Protein AF-A0A4W5PMS2-F1 (afdb_monomer_lite)

Sequence (91 aa):
MVMDIHTFNEEKMTAEVESWTTGEQLASWLLHFRGIPEAPRGWSVSLLADEGWSDLAGCDFVLDLLAGAETDATLGTAHTDPDYLFNNEGD

Secondary structure (DSSP, 8-state):
-EEEEE-TTS-EEEEE--TT-BHHHHHHHHHHHTT--S--SS--EEEEETTEEEEE-TTSBHHHHHHHHHTT---SEEE--TT-TTS----

Foldseek 3Di:
DKDWDADPVRDTDIDDFDQQQFQLQVVCVVCVVVVNNPRSDQDWDWDQDPQGIFIDGRNDGPVVCVVCRVVVNRPGDRDPDCPPPPNPPDD

Organism: NCBI:txid62062

InterPro domains:
  IPR051567 Unconventional Myosin ATPase [PTHR22692] (1-79)

Structure (mmCIF, N/CA/C/O backbone):
data_AF-A0A4W5PMS2-F1
#
_entry.id   AF-A0A4W5PMS2-F1
#
loop_
_atom_site.group_PDB
_atom_site.id
_atom_site.type_symbol
_atom_site.label_atom_id
_atom_site.label_alt_id
_atom_site.label_comp_id
_atom_site.label_asym_id
_atom_site.label_entity_id
_atom_site.label_seq_id
_atom_site.pdbx_PDB_ins_code
_atom_site.Cartn_x
_atom_site.Cartn_y
_atom_site.Cartn_z
_atom_site.occupancy
_atom_site.B_iso_or_equiv
_atom_site.auth_seq_id
_atom_site.auth_comp_id
_atom_site.auth_asym_id
_atom_site.auth_atom_id
_atom_site.pdbx_PDB_model_num
ATOM 1 N N . MET A 1 1 ? -4.397 9.039 -5.727 1.00 92.88 1 MET A N 1
ATOM 2 C CA . MET A 1 1 ? -4.609 7.970 -6.737 1.00 92.88 1 MET A CA 1
ATOM 3 C C . MET A 1 1 ? -5.674 7.017 -6.209 1.00 92.88 1 MET A C 1
ATOM 5 O O . MET A 1 1 ? -5.882 7.002 -5.006 1.00 92.88 1 MET A O 1
ATOM 9 N N . VAL A 1 2 ? -6.368 6.260 -7.062 1.00 95.00 2 VAL A N 1
ATOM 10 C CA . VAL A 1 2 ? -7.302 5.209 -6.618 1.00 95.00 2 VAL A CA 1
ATOM 11 C C . VAL A 1 2 ? -6.689 3.859 -6.960 1.00 95.00 2 VAL A C 1
ATOM 13 O O . VAL A 1 2 ? -6.276 3.666 -8.101 1.00 95.00 2 VAL A O 1
ATOM 16 N N . MET A 1 3 ? -6.610 2.959 -5.982 1.00 92.69 3 MET A N 1
ATOM 17 C CA . MET A 1 3 ? -6.119 1.595 -6.173 1.00 92.69 3 MET A CA 1
ATOM 18 C C . MET A 1 3 ? -7.258 0.589 -6.070 1.00 92.69 3 MET A C 1
ATOM 20 O O . MET A 1 3 ? -8.108 0.695 -5.183 1.00 92.69 3 MET A O 1
ATOM 24 N N . ASP A 1 4 ? -7.224 -0.397 -6.962 1.00 92.31 4 ASP A N 1
ATOM 25 C CA . ASP A 1 4 ? -8.013 -1.617 -6.860 1.00 92.31 4 ASP A CA 1
ATOM 26 C C . ASP A 1 4 ? -7.297 -2.599 -5.932 1.00 92.31 4 ASP A C 1
ATOM 28 O O . ASP A 1 4 ? -6.114 -2.891 -6.103 1.00 92.31 4 ASP A O 1
ATOM 32 N N . ILE A 1 5 ? -8.020 -3.107 -4.942 1.00 91.75 5 ILE A N 1
ATOM 33 C CA . ILE A 1 5 ? -7.489 -3.983 -3.906 1.00 91.75 5 ILE A CA 1
ATOM 34 C C . ILE A 1 5 ? -8.248 -5.291 -3.959 1.00 91.75 5 ILE A C 1
ATOM 36 O O . ILE A 1 5 ? -9.475 -5.330 -3.825 1.00 91.75 5 ILE A O 1
ATOM 40 N N . HIS A 1 6 ? -7.479 -6.354 -4.140 1.00 88.31 6 HIS A N 1
ATOM 41 C CA . HIS A 1 6 ? -7.953 -7.721 -4.180 1.00 88.31 6 HIS A CA 1
ATOM 42 C C . HIS A 1 6 ? -7.579 -8.399 -2.875 1.00 88.31 6 HIS A C 1
ATOM 44 O O . HIS A 1 6 ? -6.466 -8.256 -2.373 1.00 88.31 6 HIS A O 1
ATOM 50 N N . THR A 1 7 ? -8.532 -9.118 -2.305 1.00 84.69 7 THR A N 1
ATOM 51 C CA . THR A 1 7 ? -8.327 -9.823 -1.043 1.00 84.69 7 THR A CA 1
ATOM 52 C C . THR A 1 7 ? -8.559 -11.314 -1.230 1.00 84.69 7 THR A C 1
ATOM 54 O O . THR A 1 7 ? -9.107 -11.738 -2.244 1.00 84.69 7 THR A O 1
ATOM 57 N N . PHE A 1 8 ? -8.117 -12.123 -0.267 1.00 77.81 8 PHE A N 1
ATOM 58 C CA . PHE A 1 8 ? -8.086 -13.587 -0.389 1.00 77.81 8 PHE A CA 1
ATOM 59 C C . PHE A 1 8 ? -9.455 -14.247 -0.646 1.00 77.81 8 PHE A C 1
ATOM 61 O O . PHE A 1 8 ? -9.509 -15.400 -1.051 1.00 77.81 8 PHE A O 1
ATOM 68 N N . ASN A 1 9 ? -10.561 -13.551 -0.373 1.00 82.31 9 ASN A N 1
ATOM 69 C CA . ASN A 1 9 ? -11.931 -14.027 -0.583 1.00 82.31 9 ASN A CA 1
ATOM 70 C C . ASN A 1 9 ? -12.529 -13.544 -1.921 1.00 82.31 9 ASN A C 1
ATOM 72 O O . ASN A 1 9 ? -13.750 -13.482 -2.041 1.00 82.31 9 ASN A O 1
ATOM 76 N N . GLU A 1 10 ? -11.682 -13.135 -2.872 1.00 80.38 10 GLU A N 1
ATOM 77 C CA . GLU A 1 10 ? -12.054 -12.569 -4.180 1.00 80.38 10 GLU A CA 1
ATOM 78 C C . GLU A 1 10 ? -12.844 -11.249 -4.106 1.00 80.38 10 GLU A C 1
ATOM 80 O O . GLU A 1 10 ? -13.318 -10.732 -5.120 1.00 80.38 10 GLU A O 1
ATOM 85 N N . GLU A 1 11 ? -12.966 -10.648 -2.920 1.00 87.50 11 GLU A N 1
ATOM 86 C CA . GLU A 1 11 ? -13.591 -9.341 -2.771 1.00 87.50 11 GLU A CA 1
ATOM 87 C C . GLU A 1 11 ? -12.684 -8.263 -3.369 1.00 87.50 11 GLU A C 1
ATOM 89 O O . GLU A 1 11 ? -11.492 -8.172 -3.040 1.00 87.50 11 GLU A O 1
ATOM 94 N N . LYS A 1 12 ? -13.286 -7.433 -4.226 1.00 89.56 12 LYS A N 1
ATOM 95 C CA . LYS A 1 12 ? -12.659 -6.260 -4.825 1.00 89.56 12 LYS A CA 1
ATOM 96 C C . LYS A 1 12 ? -13.161 -4.998 -4.142 1.00 89.56 12 LYS A C 1
ATOM 98 O O . LYS A 1 12 ? -14.365 -4.750 -4.083 1.00 89.56 12 LYS A O 1
ATOM 103 N N . MET A 1 13 ? -12.229 -4.174 -3.688 1.00 91.00 13 MET A N 1
ATOM 104 C CA . MET A 1 13 ? -12.518 -2.873 -3.098 1.00 91.00 13 MET A CA 1
ATOM 105 C C . MET A 1 13 ? -1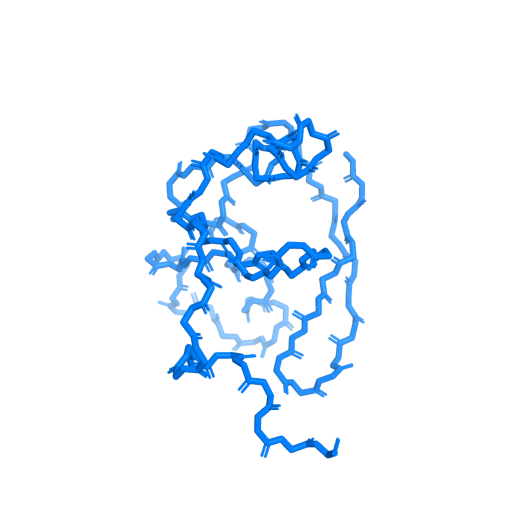1.581 -1.804 -3.645 1.00 91.00 13 MET A C 1
ATOM 107 O O . MET A 1 13 ? -10.495 -2.105 -4.126 1.00 91.00 13 MET A O 1
ATOM 111 N N . THR A 1 14 ? -12.010 -0.549 -3.578 1.00 93.69 14 THR A N 1
ATOM 112 C CA . THR A 1 14 ? -11.216 0.597 -4.027 1.00 93.69 14 THR A CA 1
ATOM 113 C C . THR A 1 14 ? -10.816 1.451 -2.840 1.00 93.69 14 THR A C 1
ATOM 115 O O . THR A 1 14 ? -11.661 1.734 -1.986 1.00 93.69 14 THR A O 1
ATOM 118 N N . ALA A 1 15 ? -9.574 1.921 -2.814 1.00 94.56 15 ALA A N 1
ATOM 119 C CA . ALA A 1 15 ? -9.116 2.887 -1.821 1.00 94.56 15 ALA A CA 1
ATOM 120 C C . ALA A 1 15 ? -8.412 4.068 -2.487 1.00 94.56 15 ALA A C 1
ATOM 122 O O . ALA A 1 15 ? -7.627 3.899 -3.423 1.00 94.56 15 ALA A O 1
ATOM 123 N N . GLU A 1 16 ? -8.684 5.268 -1.980 1.00 96.19 16 GLU A N 1
ATOM 124 C CA . GLU A 1 16 ? -7.883 6.442 -2.303 1.00 96.19 16 GLU A CA 1
ATOM 125 C C . GLU A 1 16 ? -6.569 6.376 -1.525 1.00 96.19 16 GLU A C 1
ATOM 127 O O . GLU A 1 16 ? -6.558 6.177 -0.311 1.00 96.19 16 GLU A O 1
ATOM 132 N N . VAL A 1 17 ? -5.459 6.533 -2.239 1.00 96.75 17 VAL A N 1
ATOM 133 C CA . VAL A 1 17 ? -4.109 6.548 -1.677 1.00 96.75 17 VAL A CA 1
ATOM 134 C C . VAL A 1 17 ? -3.390 7.824 -2.082 1.00 96.75 17 VAL A C 1
ATOM 136 O O . VAL A 1 17 ? -3.560 8.345 -3.191 1.00 96.75 17 VAL A O 1
ATOM 139 N N . GLU A 1 18 ? -2.545 8.300 -1.186 1.00 97.06 18 GLU A N 1
ATOM 140 C CA . GLU A 1 18 ? -1.621 9.397 -1.423 1.00 97.06 18 GLU A CA 1
ATOM 141 C C . GLU A 1 18 ? -0.219 8.855 -1.708 1.00 97.06 18 GLU A C 1
ATOM 143 O O . GLU A 1 18 ? 0.096 7.704 -1.404 1.00 97.06 18 GLU A O 1
ATOM 148 N N . SER A 1 19 ? 0.669 9.702 -2.233 1.00 95.81 19 SER A N 1
ATOM 149 C CA . SER A 1 19 ? 2.067 9.320 -2.501 1.00 95.81 19 SER A CA 1
ATOM 150 C C . SER A 1 19 ? 2.869 8.937 -1.256 1.00 95.81 19 SER A C 1
ATOM 152 O O . SER A 1 19 ? 3.964 8.409 -1.370 1.00 95.81 19 SER A O 1
ATOM 154 N N . TRP A 1 20 ? 2.343 9.241 -0.073 1.00 96.19 20 TRP A N 1
ATOM 155 C CA . TRP A 1 20 ? 2.946 8.959 1.227 1.00 96.19 20 TRP A CA 1
ATOM 156 C C . TRP A 1 20 ? 2.128 7.943 2.037 1.00 96.19 20 TRP A C 1
ATOM 158 O O . TRP A 1 20 ? 2.385 7.743 3.223 1.00 96.19 20 TRP A O 1
ATOM 168 N N . THR A 1 21 ? 1.123 7.305 1.428 1.00 96.62 21 THR A N 1
ATOM 169 C CA . THR A 1 21 ? 0.369 6.226 2.071 1.00 96.62 21 THR A CA 1
ATOM 170 C C . THR A 1 21 ? 1.248 4.986 2.186 1.00 96.62 21 THR A C 1
ATOM 172 O O . THR A 1 21 ? 1.735 4.472 1.179 1.00 96.62 21 THR A O 1
ATOM 175 N N . THR A 1 22 ? 1.445 4.499 3.410 1.00 96.06 22 THR A N 1
ATOM 176 C CA . THR A 1 22 ? 2.218 3.279 3.662 1.00 96.06 22 THR A CA 1
ATOM 177 C C . THR A 1 22 ? 1.375 2.019 3.471 1.00 96.06 22 THR A C 1
ATOM 179 O O . THR A 1 22 ? 0.142 2.062 3.564 1.00 96.06 22 THR A O 1
ATOM 182 N N . GLY A 1 23 ? 2.031 0.879 3.238 1.00 94.94 23 GLY A N 1
ATOM 183 C CA . GLY A 1 23 ? 1.357 -0.417 3.117 1.00 94.94 23 GLY A CA 1
ATOM 184 C C . GLY A 1 23 ? 0.539 -0.785 4.361 1.00 94.94 23 GLY A C 1
ATOM 185 O O . GLY A 1 23 ? -0.617 -1.194 4.252 1.00 94.94 23 GLY A O 1
ATOM 186 N N . GLU A 1 24 ? 1.084 -0.567 5.561 1.00 95.00 24 GLU A N 1
ATOM 187 C CA . GLU A 1 24 ? 0.374 -0.882 6.807 1.00 95.00 24 GLU A CA 1
ATOM 188 C C . GLU A 1 24 ? -0.827 0.041 7.051 1.00 95.00 24 GLU A C 1
ATOM 190 O O . GLU A 1 24 ? -1.847 -0.398 7.585 1.00 95.00 24 GLU A O 1
ATOM 195 N N . GLN A 1 25 ? -0.742 1.304 6.620 1.00 95.19 25 GLN A N 1
ATOM 196 C CA . GLN A 1 25 ? -1.854 2.243 6.709 1.00 95.19 25 GLN A CA 1
ATOM 197 C C . GLN A 1 25 ? -2.990 1.832 5.770 1.00 95.19 25 GLN A C 1
ATOM 199 O O . GLN A 1 25 ? -4.151 1.845 6.185 1.00 95.19 25 GLN A O 1
ATOM 204 N N . LEU A 1 26 ? -2.660 1.401 4.549 1.00 94.88 26 LEU A N 1
ATOM 205 C CA . LEU A 1 26 ? -3.637 0.840 3.624 1.00 94.88 26 LEU A CA 1
ATOM 206 C C . LEU A 1 26 ? -4.309 -0.400 4.221 1.00 94.88 26 LEU A C 1
ATOM 208 O O . LEU A 1 26 ? -5.532 -0.435 4.318 1.00 94.88 26 LEU A O 1
ATOM 212 N N . ALA A 1 27 ? -3.531 -1.379 4.689 1.00 93.25 27 ALA A N 1
ATOM 213 C CA . ALA A 1 27 ? -4.057 -2.600 5.301 1.00 93.25 27 ALA A CA 1
ATOM 214 C C . ALA A 1 27 ? -4.979 -2.304 6.498 1.00 93.25 27 ALA A C 1
ATOM 216 O O . ALA A 1 27 ? -6.063 -2.879 6.609 1.00 93.25 27 ALA A O 1
ATOM 217 N N . SER A 1 28 ? -4.595 -1.350 7.349 1.00 93.12 28 SER A N 1
ATOM 218 C CA . SER A 1 28 ? -5.404 -0.883 8.478 1.00 93.12 28 SER A CA 1
ATOM 219 C C . SER A 1 28 ? -6.775 -0.359 8.040 1.00 93.12 28 SER A C 1
ATOM 221 O O . SER A 1 28 ? -7.788 -0.697 8.655 1.00 93.12 28 SER A O 1
ATOM 223 N N . TRP A 1 29 ? -6.851 0.403 6.943 1.00 92.50 29 TRP A N 1
ATOM 224 C CA . TRP A 1 29 ? -8.131 0.869 6.399 1.00 92.5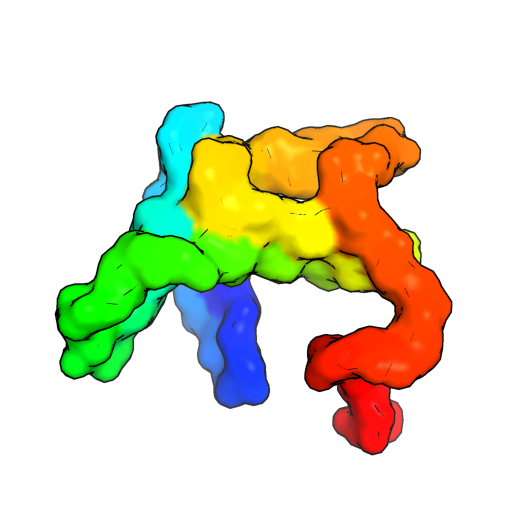0 29 TRP A CA 1
ATOM 225 C C . TRP A 1 29 ? -9.032 -0.290 5.967 1.00 92.50 29 TRP A C 1
ATOM 227 O O . TRP A 1 29 ? -10.224 -0.283 6.282 1.00 92.50 29 TRP A O 1
ATOM 237 N N . LEU A 1 30 ? -8.470 -1.302 5.298 1.00 91.31 30 LEU A N 1
ATOM 238 C CA . LEU A 1 30 ? -9.217 -2.482 4.845 1.00 91.31 30 LEU A CA 1
ATOM 239 C C . LEU A 1 30 ? -9.751 -3.293 6.029 1.00 91.31 30 LEU A C 1
ATOM 241 O O . LEU A 1 30 ? -10.903 -3.723 6.028 1.00 91.31 30 LEU A O 1
ATOM 245 N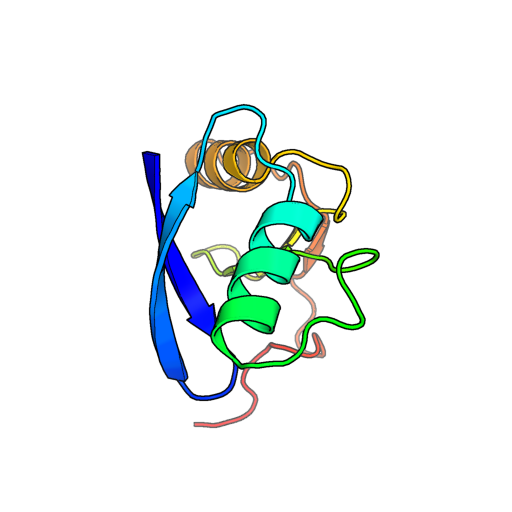 N . LEU A 1 31 ? -8.928 -3.485 7.059 1.00 90.06 31 LEU A N 1
ATOM 246 C CA . LEU A 1 31 ? -9.314 -4.211 8.268 1.00 90.06 31 LEU A CA 1
ATOM 247 C C . LEU A 1 31 ? -10.380 -3.458 9.058 1.00 90.06 31 LEU A C 1
ATOM 249 O O . LEU A 1 31 ? -11.376 -4.053 9.471 1.00 90.06 31 LEU A O 1
ATOM 253 N N . HIS A 1 32 ? -10.231 -2.141 9.193 1.00 90.94 32 HIS A N 1
ATOM 254 C CA . HIS A 1 32 ? -11.228 -1.302 9.841 1.00 90.94 32 HIS A CA 1
ATOM 255 C C . HIS A 1 32 ? -12.562 -1.327 9.084 1.00 90.94 32 HIS A C 1
ATOM 257 O O . HIS A 1 32 ? -13.618 -1.442 9.705 1.00 90.94 32 HIS A O 1
ATOM 263 N N . PHE A 1 33 ? -12.533 -1.280 7.748 1.00 89.81 33 PHE A N 1
ATOM 264 C CA . PHE A 1 33 ? -13.729 -1.434 6.916 1.00 89.81 33 PHE A CA 1
ATOM 265 C C . PHE A 1 33 ? -14.433 -2.781 7.155 1.00 89.81 33 PHE A C 1
ATOM 267 O O . PHE A 1 33 ? -15.661 -2.839 7.167 1.00 89.81 33 PHE A O 1
ATOM 274 N N . ARG A 1 34 ? -13.671 -3.844 7.444 1.00 88.50 34 ARG A N 1
ATOM 275 C CA . ARG A 1 34 ? -14.189 -5.174 7.810 1.00 88.50 34 ARG A CA 1
ATOM 276 C C . ARG A 1 34 ? -14.520 -5.357 9.295 1.00 88.50 34 ARG A C 1
ATOM 278 O O . ARG A 1 34 ? -14.863 -6.461 9.707 1.00 88.50 34 ARG A O 1
ATOM 285 N N . GLY A 1 35 ? -14.450 -4.298 10.100 1.00 90.94 35 GLY A N 1
ATOM 286 C CA . GLY A 1 35 ? -14.791 -4.348 11.523 1.00 90.94 35 GLY A CA 1
ATOM 287 C C . GLY A 1 35 ? -13.714 -4.968 12.416 1.00 90.94 35 G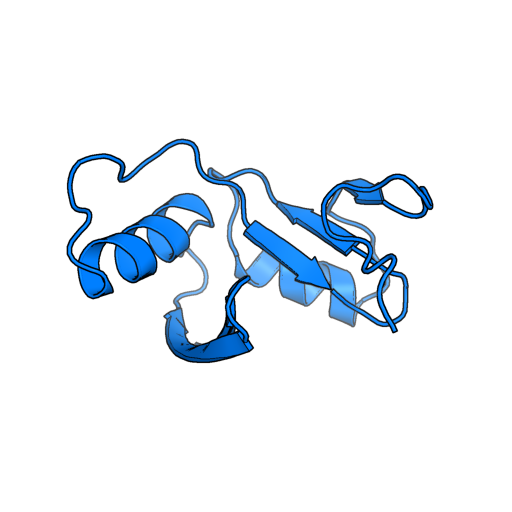LY A C 1
ATOM 288 O O . GLY A 1 35 ? -14.043 -5.433 13.504 1.00 90.94 35 GLY A O 1
ATOM 289 N N . ILE A 1 36 ? -12.448 -4.965 11.983 1.00 89.69 36 ILE A N 1
ATOM 290 C CA . ILE A 1 36 ? -11.286 -5.454 12.745 1.00 89.69 36 ILE A CA 1
ATOM 291 C C . ILE A 1 36 ? -10.358 -4.265 13.074 1.00 89.69 36 ILE A C 1
ATOM 293 O O . ILE A 1 36 ? -9.403 -4.004 12.341 1.00 89.69 36 ILE A O 1
ATOM 297 N N . PRO A 1 37 ? -10.623 -3.490 14.141 1.00 86.44 37 PRO A N 1
ATOM 298 C CA . PRO A 1 37 ? -9.846 -2.290 14.456 1.00 86.44 37 PRO A CA 1
ATOM 299 C C . PRO A 1 37 ? -8.555 -2.566 15.249 1.00 86.44 37 PRO A C 1
ATOM 301 O O . PRO A 1 37 ? -7.721 -1.669 15.374 1.00 86.44 37 PRO A O 1
ATOM 304 N N . GLU A 1 38 ? -8.372 -3.760 15.828 1.00 79.06 38 GLU A N 1
ATOM 305 C CA . GLU A 1 38 ? -7.329 -3.984 16.844 1.00 79.06 38 GLU A CA 1
ATOM 306 C C . GLU A 1 38 ? -5.901 -4.171 16.298 1.00 79.06 38 GLU A C 1
ATOM 308 O O . GLU A 1 38 ? -4.950 -4.167 17.082 1.00 79.06 38 GLU A O 1
ATOM 313 N N . ALA A 1 39 ? -5.713 -4.296 14.982 1.00 75.75 39 ALA A N 1
ATOM 314 C CA . ALA A 1 39 ? -4.406 -4.558 14.373 1.00 75.75 39 ALA A CA 1
ATOM 315 C C . ALA A 1 39 ? -4.071 -3.551 13.255 1.00 75.75 39 ALA A C 1
ATOM 317 O O . ALA A 1 39 ? -4.104 -3.910 12.086 1.00 75.75 39 ALA A O 1
ATOM 318 N N . PRO A 1 40 ? -3.729 -2.289 13.565 1.00 77.69 40 PRO A N 1
ATOM 319 C CA . PRO A 1 40 ? -3.470 -1.280 12.536 1.00 77.69 40 PRO A CA 1
ATOM 320 C C . PRO A 1 40 ? -2.046 -1.304 11.951 1.00 77.69 40 PRO A C 1
ATOM 322 O O . PRO A 1 40 ? -1.745 -0.487 11.090 1.00 77.69 40 PRO A O 1
ATOM 325 N N . ARG A 1 41 ? -1.137 -2.150 12.453 1.00 84.50 41 ARG A N 1
ATOM 326 C CA . ARG A 1 41 ? 0.296 -2.122 12.104 1.00 84.50 41 ARG A CA 1
ATOM 327 C C . ARG A 1 41 ? 0.871 -3.515 11.913 1.00 84.50 41 ARG A C 1
ATOM 329 O O . ARG A 1 41 ? 0.329 -4.477 12.452 1.00 84.50 41 ARG A O 1
ATOM 336 N N . GLY A 1 42 ? 2.016 -3.584 11.234 1.00 88.75 42 GLY A N 1
ATOM 337 C CA . GLY A 1 42 ? 2.755 -4.834 11.017 1.00 88.75 42 GLY A CA 1
ATOM 338 C C . GLY A 1 42 ? 2.248 -5.669 9.841 1.00 88.75 42 GLY A C 1
ATOM 339 O O . GLY A 1 42 ? 2.581 -6.845 9.747 1.00 88.75 42 GLY A O 1
ATOM 340 N N . TRP A 1 43 ? 1.453 -5.066 8.959 1.00 91.12 43 TRP A N 1
ATOM 341 C CA . TRP A 1 43 ? 0.958 -5.700 7.740 1.00 91.12 43 TRP A CA 1
ATOM 342 C C . TRP A 1 43 ? 1.879 -5.405 6.567 1.00 91.12 43 TRP A C 1
ATOM 344 O O . TRP A 1 43 ? 2.354 -4.281 6.434 1.00 91.12 43 TRP A O 1
ATOM 354 N N . SER A 1 44 ? 2.092 -6.392 5.705 1.00 90.44 44 SER A N 1
ATOM 355 C CA . SER A 1 44 ? 2.662 -6.195 4.374 1.00 90.44 44 SER A CA 1
ATOM 356 C C . SER A 1 44 ? 1.551 -6.022 3.339 1.00 90.44 44 SER A C 1
ATOM 358 O O . SER A 1 44 ? 0.393 -6.376 3.575 1.00 90.44 44 SER A O 1
ATOM 360 N N . VAL A 1 45 ? 1.918 -5.474 2.184 1.00 91.50 45 VAL A N 1
ATOM 361 C CA . VAL A 1 45 ? 1.073 -5.457 0.988 1.00 91.50 45 VAL A CA 1
ATOM 362 C C . VAL A 1 45 ? 1.834 -6.167 -0.119 1.00 91.50 45 VAL A C 1
ATOM 364 O O . VAL A 1 45 ? 3.025 -5.924 -0.296 1.00 91.50 45 VAL A O 1
ATOM 367 N N . SER A 1 46 ? 1.138 -7.024 -0.853 1.00 90.81 46 SER A N 1
ATOM 368 C CA . SER A 1 46 ? 1.701 -7.794 -1.958 1.00 90.81 46 SER A CA 1
ATOM 369 C C . SER A 1 46 ? 1.009 -7.390 -3.255 1.00 90.81 46 SER A C 1
ATOM 371 O O . SER A 1 46 ? -0.212 -7.218 -3.285 1.00 90.81 46 SER A O 1
ATOM 373 N N . LEU A 1 47 ? 1.785 -7.230 -4.322 1.00 90.81 47 LEU A N 1
ATOM 374 C CA . LEU A 1 47 ? 1.299 -6.966 -5.674 1.00 90.81 47 LEU A CA 1
ATOM 375 C C . LEU A 1 47 ? 1.524 -8.210 -6.530 1.00 90.81 47 LEU A C 1
ATOM 377 O O . LEU A 1 47 ? 2.625 -8.752 -6.534 1.00 90.81 47 LEU A O 1
ATOM 381 N N . LEU A 1 48 ? 0.497 -8.629 -7.265 1.00 87.38 48 LEU A N 1
ATOM 382 C CA . LEU A 1 48 ? 0.605 -9.647 -8.305 1.00 87.38 48 LEU A CA 1
ATOM 383 C C . LEU A 1 48 ? 0.653 -8.955 -9.671 1.00 87.38 48 LEU A C 1
ATOM 385 O O . LEU A 1 48 ? -0.313 -8.293 -10.054 1.00 87.38 48 LEU A O 1
ATOM 389 N N . ALA A 1 49 ? 1.769 -9.110 -10.379 1.00 85.88 49 ALA A N 1
ATOM 390 C CA . ALA A 1 49 ? 1.986 -8.627 -11.742 1.00 85.88 49 ALA A CA 1
ATOM 391 C C . ALA A 1 49 ? 2.359 -9.794 -12.676 1.00 85.88 49 ALA A C 1
ATOM 393 O O . ALA A 1 49 ? 2.393 -10.951 -12.248 1.00 85.88 49 ALA A O 1
ATOM 394 N N . ASP A 1 50 ? 2.646 -9.497 -13.946 1.00 82.19 50 ASP A N 1
ATOM 395 C CA . ASP A 1 50 ? 3.030 -10.508 -14.941 1.00 82.19 50 ASP A CA 1
ATOM 396 C C . ASP A 1 50 ? 4.310 -11.264 -14.532 1.00 82.19 50 ASP A C 1
ATOM 398 O O . ASP A 1 50 ? 4.427 -12.463 -14.797 1.00 82.19 50 ASP A O 1
ATOM 402 N N . GLU A 1 51 ? 5.251 -10.606 -13.840 1.00 78.56 51 GLU A N 1
ATOM 403 C CA . GLU A 1 51 ? 6.478 -11.243 -13.334 1.00 78.56 51 GLU A CA 1
ATOM 404 C C . GLU A 1 51 ? 6.280 -12.047 -12.032 1.00 78.56 51 GLU A C 1
ATOM 406 O O . GLU A 1 51 ? 7.215 -12.706 -11.568 1.00 78.56 51 GLU A O 1
ATOM 411 N N . GLY A 1 52 ? 5.077 -12.025 -11.446 1.00 84.31 52 GLY A N 1
ATOM 412 C CA . GLY A 1 52 ? 4.728 -12.735 -10.216 1.00 84.31 52 GLY A CA 1
ATOM 413 C C . GLY A 1 52 ? 4.441 -11.816 -9.027 1.00 84.31 52 GLY A C 1
ATOM 414 O O . GLY A 1 52 ? 4.038 -10.660 -9.180 1.00 84.31 52 GLY A O 1
ATOM 415 N N . TRP A 1 53 ? 4.605 -12.360 -7.819 1.00 87.69 53 TRP A N 1
ATOM 416 C CA . TRP A 1 53 ? 4.324 -11.647 -6.574 1.00 87.69 53 TRP A CA 1
ATOM 417 C C . TRP A 1 53 ? 5.506 -10.780 -6.136 1.00 87.69 53 TRP A C 1
ATOM 419 O O . TRP A 1 53 ? 6.655 -11.221 -6.144 1.00 87.69 53 TRP A O 1
ATOM 429 N N . SER A 1 54 ? 5.215 -9.557 -5.701 1.00 88.88 54 SER A N 1
ATOM 430 C CA . SER A 1 54 ? 6.181 -8.629 -5.109 1.00 88.88 54 SER A CA 1
ATOM 431 C C . SER A 1 54 ? 5.674 -8.100 -3.775 1.00 88.88 54 SER A C 1
ATOM 433 O O . SER A 1 54 ? 4.590 -7.518 -3.706 1.00 88.88 54 SER A O 1
ATOM 435 N N . ASP A 1 55 ? 6.486 -8.264 -2.732 1.00 89.75 55 ASP A N 1
ATOM 436 C CA . ASP A 1 55 ? 6.142 -7.848 -1.372 1.00 89.75 55 ASP A CA 1
ATOM 437 C C . ASP A 1 55 ? 6.713 -6.480 -1.010 1.00 89.75 55 ASP A C 1
ATOM 439 O O . ASP A 1 55 ? 7.887 -6.184 -1.255 1.00 89.75 55 ASP A O 1
ATOM 443 N N . LEU A 1 56 ? 5.874 -5.674 -0.359 1.00 92.62 56 LEU A N 1
ATOM 444 C CA . LEU A 1 56 ? 6.213 -4.389 0.234 1.00 92.62 56 LEU A CA 1
ATOM 445 C C . LEU A 1 56 ? 6.159 -4.488 1.759 1.00 92.62 56 LEU A C 1
ATOM 447 O O . LEU A 1 56 ? 5.154 -4.923 2.341 1.00 92.62 56 LEU A O 1
ATOM 451 N N . ALA A 1 57 ? 7.221 -4.031 2.424 1.00 92.38 57 ALA A N 1
ATOM 452 C CA . ALA A 1 57 ? 7.205 -3.895 3.871 1.00 92.38 57 ALA A CA 1
ATOM 453 C C . ALA A 1 57 ? 6.162 -2.847 4.288 1.00 92.38 57 ALA A C 1
ATOM 455 O O . ALA A 1 57 ? 6.013 -1.805 3.657 1.00 92.38 57 ALA A O 1
ATOM 456 N N . GLY A 1 58 ? 5.451 -3.088 5.391 1.00 93.56 58 GLY A N 1
ATOM 457 C CA . GLY A 1 58 ? 4.350 -2.218 5.817 1.00 93.56 58 GLY A CA 1
ATOM 458 C C . GLY A 1 58 ? 4.714 -0.747 6.019 1.00 93.56 58 GLY A C 1
ATOM 459 O O . GLY A 1 58 ? 3.859 0.119 5.857 1.00 93.56 58 GLY A O 1
ATOM 460 N N . CYS A 1 59 ? 5.971 -0.463 6.362 1.00 93.81 59 CYS A N 1
ATOM 461 C CA . CYS A 1 59 ? 6.478 0.890 6.566 1.00 93.81 59 CYS A CA 1
ATOM 462 C C . CYS A 1 59 ? 6.794 1.651 5.271 1.00 93.81 59 CYS A C 1
ATOM 464 O O . CYS A 1 59 ? 6.968 2.868 5.334 1.00 93.81 59 CYS A O 1
ATOM 466 N N . ASP A 1 60 ? 6.868 0.962 4.133 1.00 95.31 60 ASP A N 1
ATOM 467 C CA . ASP A 1 60 ? 7.182 1.562 2.838 1.00 95.31 60 ASP A CA 1
ATOM 468 C C . ASP A 1 60 ? 5.916 2.095 2.151 1.00 95.31 60 ASP A C 1
ATOM 470 O O . ASP A 1 60 ? 4.783 1.767 2.532 1.00 95.31 60 ASP A O 1
ATOM 474 N N . PHE A 1 61 ? 6.096 2.950 1.142 1.00 95.81 61 PHE A N 1
ATOM 475 C CA . PHE A 1 61 ? 4.992 3.614 0.451 1.00 95.81 61 PHE A CA 1
ATOM 476 C C . PHE A 1 61 ? 4.376 2.723 -0.625 1.00 95.81 61 PHE A C 1
ATOM 478 O O . PHE A 1 61 ? 5.065 2.191 -1.491 1.00 95.81 61 PHE A O 1
ATOM 485 N N . VAL A 1 62 ? 3.047 2.597 -0.611 1.00 95.31 62 VAL A N 1
ATOM 486 C CA . VAL A 1 62 ? 2.329 1.669 -1.500 1.00 95.31 62 VAL A CA 1
ATOM 487 C C . VAL A 1 62 ? 2.506 1.996 -2.983 1.00 95.31 62 VAL A C 1
ATOM 489 O O . VAL A 1 62 ? 2.530 1.095 -3.817 1.00 95.31 62 VAL A O 1
ATOM 492 N N . LEU A 1 63 ? 2.670 3.276 -3.328 1.00 94.81 63 LEU A N 1
ATOM 493 C CA . LEU A 1 63 ? 2.888 3.675 -4.717 1.00 94.81 63 LEU A CA 1
ATOM 494 C C . LEU A 1 63 ? 4.298 3.351 -5.221 1.00 94.81 63 LEU A C 1
ATOM 496 O O . LEU A 1 63 ? 4.462 3.214 -6.42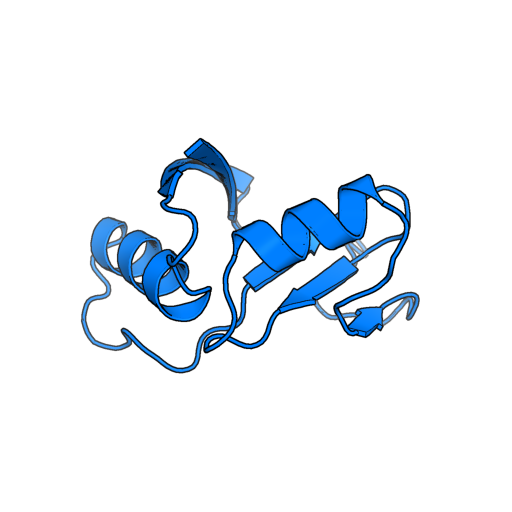9 1.00 94.81 63 LEU A O 1
ATOM 500 N N . ASP A 1 64 ? 5.282 3.153 -4.338 1.00 92.94 64 ASP A N 1
ATOM 501 C CA . ASP A 1 64 ? 6.620 2.713 -4.754 1.00 92.94 64 ASP A CA 1
ATOM 502 C C . ASP A 1 64 ? 6.584 1.260 -5.256 1.00 92.94 64 ASP A C 1
ATOM 504 O O . ASP A 1 64 ? 7.287 0.921 -6.208 1.00 92.94 64 ASP A O 1
ATOM 508 N N . LEU A 1 65 ? 5.706 0.420 -4.686 1.00 91.69 65 LEU A N 1
ATOM 509 C CA . LEU A 1 65 ? 5.464 -0.946 -5.169 1.00 91.69 65 LEU A CA 1
ATOM 510 C C . LEU A 1 65 ? 4.908 -0.944 -6.598 1.00 91.69 65 LEU A C 1
ATOM 512 O O . LEU A 1 65 ? 5.373 -1.701 -7.448 1.00 91.69 65 LEU A O 1
ATOM 516 N N . LEU A 1 66 ? 3.938 -0.065 -6.871 1.00 91.12 66 LEU A N 1
ATOM 517 C CA . LEU A 1 66 ? 3.348 0.069 -8.202 1.00 91.12 66 LEU A CA 1
ATOM 518 C C . LEU A 1 66 ? 4.354 0.646 -9.205 1.00 91.12 66 LEU A C 1
ATOM 520 O O . LEU A 1 66 ? 4.488 0.119 -10.304 1.00 91.12 66 LEU A O 1
ATOM 524 N N . ALA A 1 67 ? 5.104 1.678 -8.812 1.00 90.38 67 ALA A N 1
ATOM 525 C CA . ALA A 1 67 ? 6.137 2.268 -9.658 1.00 90.38 67 ALA A CA 1
ATOM 526 C C . ALA A 1 67 ? 7.239 1.255 -10.014 1.00 90.38 67 ALA A C 1
ATOM 528 O O . ALA A 1 67 ? 7.735 1.253 -11.142 1.00 90.38 67 ALA A O 1
ATOM 529 N N . GLY A 1 68 ? 7.605 0.374 -9.075 1.00 87.94 68 GLY A N 1
ATOM 530 C CA . GLY A 1 68 ? 8.529 -0.733 -9.325 1.00 87.94 68 GLY A CA 1
ATOM 531 C C . GLY A 1 68 ? 8.017 -1.682 -10.410 1.00 87.94 68 GLY A C 1
ATOM 532 O O . GLY A 1 68 ? 8.734 -1.952 -11.372 1.00 87.94 68 GLY A O 1
ATOM 533 N N . ALA A 1 69 ? 6.753 -2.103 -10.311 1.00 87.12 69 ALA A N 1
ATOM 534 C CA . ALA A 1 69 ? 6.122 -2.960 -11.317 1.00 87.12 69 ALA A CA 1
ATOM 535 C C . ALA A 1 69 ? 6.004 -2.280 -12.694 1.00 87.12 69 ALA A C 1
ATOM 537 O O . ALA A 1 69 ? 6.257 -2.902 -13.717 1.00 87.12 69 ALA A O 1
ATOM 538 N N . GLU A 1 70 ? 5.688 -0.983 -12.748 1.00 88.56 70 GLU A N 1
ATOM 539 C CA . GLU A 1 70 ? 5.597 -0.236 -14.014 1.00 88.56 70 GLU A CA 1
ATOM 540 C C . GLU A 1 70 ? 6.948 -0.067 -14.727 1.00 88.56 70 GLU A C 1
ATOM 542 O O . GLU A 1 70 ? 6.991 0.175 -15.936 1.00 88.56 70 GLU A O 1
ATOM 547 N N . THR A 1 71 ? 8.055 -0.143 -13.986 1.00 81.94 71 THR A N 1
ATOM 548 C CA . THR A 1 71 ? 9.405 0.111 -14.506 1.00 81.94 71 THR A CA 1
ATOM 549 C C . THR A 1 71 ? 10.252 -1.148 -14.667 1.00 81.94 71 THR A C 1
ATOM 551 O O . THR A 1 71 ? 11.425 -1.021 -15.024 1.00 81.94 71 THR A O 1
ATOM 554 N N . ASP A 1 72 ? 9.684 -2.338 -14.420 1.00 68.12 72 ASP A N 1
ATOM 555 C CA . ASP A 1 72 ? 10.406 -3.625 -14.341 1.00 68.12 72 ASP A CA 1
ATOM 556 C C . ASP A 1 72 ? 11.620 -3.553 -13.383 1.00 68.12 72 ASP A C 1
ATOM 558 O O . ASP A 1 72 ? 12.607 -4.286 -13.467 1.00 68.12 72 ASP A O 1
ATOM 562 N N . ALA A 1 73 ? 11.576 -2.594 -12.454 1.00 62.03 73 ALA A N 1
ATOM 563 C CA . ALA A 1 73 ? 12.563 -2.415 -11.415 1.00 62.03 73 ALA A CA 1
ATOM 564 C C . ALA A 1 73 ? 11.992 -3.087 -10.175 1.00 62.03 73 ALA A C 1
ATOM 566 O O . ALA A 1 73 ? 11.171 -2.508 -9.465 1.00 62.03 73 ALA A O 1
ATOM 567 N N . THR A 1 74 ? 12.417 -4.322 -9.908 1.00 59.41 74 THR A N 1
ATOM 568 C CA . THR A 1 74 ? 12.028 -5.056 -8.699 1.00 59.41 74 THR A CA 1
ATOM 569 C C . THR A 1 74 ? 12.504 -4.296 -7.455 1.00 59.41 74 THR A C 1
ATOM 571 O O . THR A 1 74 ? 13.627 -4.488 -6.988 1.00 59.41 74 THR A O 1
ATOM 574 N N . LEU A 1 75 ? 11.671 -3.384 -6.944 1.00 57.69 75 LEU A N 1
ATOM 575 C CA . LEU A 1 75 ? 11.895 -2.668 -5.685 1.00 57.69 75 LEU A CA 1
ATOM 576 C C . LEU A 1 75 ? 11.483 -3.515 -4.471 1.00 57.69 75 LEU A C 1
ATOM 578 O O . LEU A 1 75 ? 11.952 -3.258 -3.365 1.00 57.69 75 LEU A O 1
ATOM 582 N N . GLY A 1 76 ? 10.633 -4.525 -4.681 1.00 56.84 76 GLY A N 1
ATOM 583 C CA . GLY A 1 76 ? 10.246 -5.519 -3.683 1.00 56.84 76 GLY A CA 1
ATOM 584 C C . GLY A 1 76 ? 11.050 -6.815 -3.792 1.00 56.84 76 GLY A C 1
ATOM 585 O O . GLY A 1 76 ? 11.830 -7.021 -4.725 1.00 56.84 76 GLY A O 1
ATOM 586 N N . THR A 1 77 ? 10.831 -7.724 -2.840 1.00 61.28 77 THR A N 1
ATOM 587 C CA . THR A 1 77 ? 11.323 -9.101 -2.990 1.00 61.28 77 THR A CA 1
ATOM 588 C C . THR A 1 77 ? 10.407 -9.796 -3.990 1.00 61.28 77 THR A C 1
ATOM 590 O O . THR A 1 77 ? 9.286 -10.159 -3.647 1.00 61.28 77 THR A O 1
ATOM 593 N N . ALA A 1 78 ? 10.850 -9.906 -5.243 1.00 62.06 78 ALA A N 1
ATOM 594 C CA . ALA A 1 78 ? 10.124 -10.656 -6.258 1.00 62.06 78 ALA A CA 1
ATOM 595 C C . ALA A 1 78 ? 10.175 -12.146 -5.900 1.00 62.06 78 ALA A C 1
ATOM 597 O O . ALA A 1 78 ? 11.252 -12.747 -5.817 1.00 62.06 78 ALA A O 1
ATOM 598 N N . HIS A 1 79 ? 9.010 -12.734 -5.666 1.00 64.00 79 HIS A N 1
ATOM 599 C CA . HIS A 1 79 ? 8.862 -14.147 -5.374 1.00 64.00 79 HIS A CA 1
ATOM 600 C C . HIS A 1 79 ? 8.494 -14.881 -6.663 1.00 64.00 79 HIS A C 1
ATOM 602 O O . HIS A 1 79 ? 7.349 -14.875 -7.103 1.00 64.00 79 HIS A O 1
ATOM 608 N N . THR A 1 80 ? 9.492 -15.535 -7.260 1.00 60.56 80 THR A N 1
ATOM 609 C CA . THR A 1 80 ? 9.315 -16.507 -8.356 1.00 60.56 80 THR A CA 1
ATOM 610 C C . THR A 1 80 ? 9.202 -17.944 -7.841 1.00 60.56 80 THR A C 1
ATOM 612 O O . THR A 1 80 ? 9.186 -18.890 -8.628 1.00 60.56 80 THR A O 1
ATOM 615 N N . ASP A 1 81 ? 9.155 -18.115 -6.517 1.00 64.44 81 ASP A N 1
ATOM 616 C CA . ASP A 1 81 ? 9.083 -19.419 -5.870 1.00 64.44 81 ASP A CA 1
ATOM 617 C C . ASP A 1 81 ? 7.687 -20.033 -6.080 1.00 64.44 81 ASP A C 1
ATOM 619 O O . ASP A 1 81 ? 6.696 -19.394 -5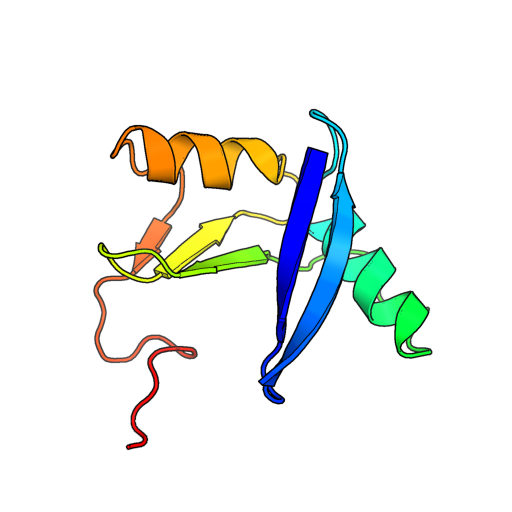.708 1.00 64.44 81 ASP A O 1
ATOM 623 N N . PRO A 1 82 ? 7.576 -21.241 -6.670 1.00 65.12 82 PRO A N 1
ATOM 624 C CA . PRO A 1 82 ? 6.298 -21.932 -6.806 1.00 65.12 82 PRO A CA 1
ATOM 625 C C . PRO A 1 82 ? 5.585 -22.139 -5.461 1.00 65.12 82 PRO A C 1
ATOM 627 O O . PRO A 1 82 ? 4.359 -22.071 -5.446 1.00 65.12 82 PRO A O 1
ATOM 630 N N . ASP A 1 83 ? 6.315 -22.270 -4.348 1.00 69.06 83 ASP A N 1
ATOM 631 C CA . ASP A 1 83 ? 5.764 -22.539 -3.009 1.00 69.06 83 ASP A CA 1
ATOM 632 C C . ASP A 1 83 ? 5.333 -21.262 -2.252 1.00 69.06 83 ASP A C 1
ATOM 634 O O . ASP A 1 83 ? 5.090 -21.285 -1.039 1.00 69.06 83 ASP A O 1
ATOM 638 N N . TYR A 1 84 ? 5.266 -20.112 -2.929 1.00 77.12 84 TYR A N 1
ATOM 639 C CA . TYR A 1 84 ? 4.838 -18.864 -2.304 1.00 77.12 84 TYR A CA 1
ATOM 640 C C . TYR A 1 84 ? 3.397 -18.971 -1.778 1.00 77.12 84 TYR A C 1
ATOM 642 O O . TYR A 1 84 ? 2.506 -19.457 -2.465 1.00 77.12 84 TYR A O 1
ATOM 650 N N . LEU A 1 85 ? 3.145 -18.474 -0.562 1.00 70.88 85 LEU A N 1
ATOM 651 C CA . LEU A 1 85 ? 1.872 -18.657 0.160 1.00 70.88 85 LEU A CA 1
ATOM 652 C C . LEU A 1 85 ? 0.622 -18.182 -0.602 1.00 70.88 85 LEU A C 1
ATOM 654 O O . LEU A 1 85 ? -0.477 -18.647 -0.305 1.00 70.88 85 LEU A O 1
ATOM 658 N N . PHE A 1 86 ? 0.784 -17.252 -1.547 1.00 68.75 86 PHE A N 1
ATOM 659 C CA . PHE A 1 86 ? -0.294 -16.733 -2.393 1.00 68.75 86 PHE A CA 1
ATOM 660 C C . PHE A 1 86 ? -0.204 -17.199 -3.854 1.00 68.75 86 PHE A C 1
ATOM 662 O O . PHE A 1 86 ? -0.997 -16.752 -4.685 1.00 68.75 86 PHE A O 1
ATOM 669 N N . ASN A 1 87 ? 0.732 -18.092 -4.196 1.00 66.31 87 ASN A N 1
ATOM 670 C CA . ASN A 1 87 ? 0.644 -18.816 -5.457 1.00 66.31 87 ASN A CA 1
ATOM 671 C C . ASN A 1 87 ? -0.565 -19.739 -5.386 1.00 66.31 87 ASN A C 1
ATOM 673 O O . ASN A 1 87 ? -0.685 -20.600 -4.517 1.00 66.31 87 ASN A O 1
ATOM 677 N N . ASN A 1 88 ? -1.493 -19.516 -6.303 1.00 58.62 88 ASN A N 1
ATOM 678 C CA . ASN A 1 88 ? -2.711 -20.286 -6.375 1.00 58.62 88 ASN A CA 1
ATOM 679 C C . ASN A 1 88 ? -2.391 -21.686 -6.933 1.00 58.62 88 ASN A C 1
ATOM 681 O O . ASN A 1 88 ? -2.365 -21.871 -8.145 1.00 58.62 88 ASN A O 1
ATOM 685 N N . GLU A 1 89 ? -2.168 -22.686 -6.075 1.00 53.47 89 GLU A N 1
ATOM 686 C CA . GLU A 1 89 ? -2.229 -24.112 -6.459 1.00 53.47 89 GLU A CA 1
ATOM 687 C C . GLU A 1 89 ? -3.691 -24.597 -6.617 1.00 53.47 89 GLU A C 1
ATOM 689 O O . GLU A 1 89 ? -4.079 -25.658 -6.128 1.00 53.47 89 GLU A O 1
ATOM 694 N N . GLY A 1 90 ? -4.544 -23.823 -7.290 1.00 55.84 90 GLY A N 1
ATOM 695 C CA . GLY A 1 90 ? -5.953 -24.185 -7.449 1.00 55.84 90 GLY A CA 1
ATOM 696 C C . GLY A 1 90 ? -6.708 -23.332 -8.457 1.00 55.84 90 GLY A C 1
ATOM 697 O O . GLY A 1 90 ? -7.435 -22.426 -8.057 1.00 55.84 90 GLY A O 1
ATOM 698 N N . ASP A 1 91 ? -6.496 -23.584 -9.751 1.00 40.06 91 ASP A N 1
ATOM 699 C CA . ASP A 1 91 ? -7.437 -24.305 -10.643 1.00 40.06 91 ASP A CA 1
ATOM 700 C C . ASP A 1 91 ? -6.745 -24.598 -11.993 1.00 40.06 91 ASP A C 1
ATOM 702 O O . ASP A 1 91 ? -6.176 -23.652 -12.589 1.00 40.06 91 ASP A O 1
#

Radius of gyration: 13.19 Å; chains: 1; bounding box: 27×34×32 Å

pLDDT: mean 83.93, std 12.94, range [40.06, 97.06]